Protein AF-K1ZC97-F1 (afdb_monomer)

Nearest PDB structures (foldseek):
  8i37-assembly1_D  TM=7.101E-01  e=1.626E+00  Helicobacter pylori SS1
  3l0x-assembly1_A  TM=2.441E-01  e=7.575E+00  Saccharomyces cerevisiae

Sequence (69 aa):
MKCPNCWGRDCVDVNIHSDGYASNNPPKECSACGSIWRVLPDGDGTKIDVIKEGEEKLKYDFPDNAANS

Radius of gyration: 16.97 Å; Cα contacts (8 Å, |Δi|>4): 105; chains: 1; bounding box: 55×15×48 Å

Mean predicted aligned error: 11.2 Å

Structure (mmCIF, N/CA/C/O backbone):
data_AF-K1ZC97-F1
#
_entry.id   AF-K1ZC97-F1
#
loop_
_atom_site.group_PDB
_atom_site.id
_atom_site.type_symbol
_atom_site.label_atom_id
_atom_site.label_alt_id
_atom_site.label_comp_id
_atom_site.label_asym_id
_atom_site.label_entity_id
_atom_site.label_seq_id
_atom_site.pdbx_PDB_ins_code
_atom_site.Cartn_x
_atom_site.Cartn_y
_atom_site.Cartn_z
_atom_site.occupancy
_atom_site.B_iso_or_equiv
_atom_site.auth_seq_id
_atom_site.auth_comp_id
_atom_site.auth_asym_id
_atom_site.auth_atom_id
_atom_site.pdbx_PDB_model_num
ATOM 1 N N . MET A 1 1 ? 7.351 -4.409 6.772 1.00 68.69 1 MET A N 1
ATOM 2 C CA . MET A 1 1 ? 7.757 -3.059 7.232 1.00 68.69 1 MET A CA 1
ATOM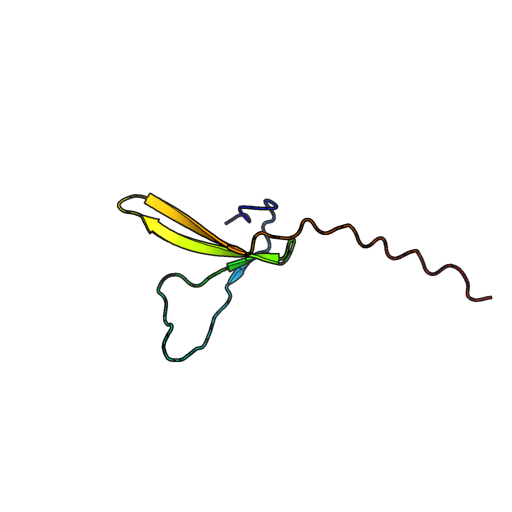 3 C C . MET A 1 1 ? 6.706 -2.529 8.190 1.00 68.69 1 MET A C 1
ATOM 5 O O . MET A 1 1 ? 5.576 -2.985 8.102 1.00 68.69 1 MET A O 1
ATOM 9 N N . LYS A 1 2 ? 7.068 -1.629 9.110 1.00 80.62 2 LYS A N 1
ATOM 10 C CA . LYS A 1 2 ? 6.087 -0.968 9.985 1.00 80.62 2 LYS A CA 1
ATOM 11 C C . LYS A 1 2 ? 5.338 0.111 9.198 1.00 80.62 2 LYS A C 1
ATOM 13 O O . LYS A 1 2 ? 5.920 0.701 8.290 1.00 80.62 2 LYS A O 1
ATOM 18 N N . CYS A 1 3 ? 4.080 0.362 9.548 1.00 83.31 3 CYS A N 1
ATOM 19 C CA . CYS A 1 3 ? 3.325 1.487 9.008 1.00 83.31 3 CYS A CA 1
ATOM 20 C C . CYS A 1 3 ? 4.048 2.803 9.355 1.00 83.31 3 CYS A C 1
ATOM 22 O O . CYS A 1 3 ? 4.344 3.014 10.533 1.00 83.31 3 CYS A O 1
ATOM 24 N N . PRO A 1 4 ? 4.323 3.691 8.383 1.00 83.12 4 PRO A N 1
ATOM 25 C CA . PRO A 1 4 ? 5.000 4.962 8.647 1.00 83.12 4 PRO A CA 1
ATOM 26 C C . PRO A 1 4 ? 4.152 5.926 9.490 1.00 83.12 4 PRO A C 1
ATOM 28 O O . PRO A 1 4 ? 4.696 6.856 10.070 1.00 83.12 4 PRO A O 1
ATOM 31 N N . ASN A 1 5 ? 2.839 5.693 9.573 1.00 85.06 5 ASN A N 1
ATOM 32 C CA . ASN A 1 5 ? 1.910 6.529 10.323 1.00 85.06 5 ASN A CA 1
ATOM 33 C C . ASN A 1 5 ? 1.740 6.045 11.774 1.00 85.06 5 ASN A C 1
ATOM 35 O O . ASN A 1 5 ? 2.141 6.714 12.718 1.00 85.06 5 ASN A O 1
ATOM 39 N N . CYS A 1 6 ? 1.188 4.841 11.972 1.00 83.81 6 CYS A N 1
ATOM 40 C CA . CYS A 1 6 ? 0.838 4.331 13.306 1.00 83.81 6 CYS A CA 1
ATOM 41 C C . CYS A 1 6 ? 1.855 3.343 13.894 1.00 83.81 6 CYS A C 1
ATOM 43 O O . CYS A 1 6 ? 1.644 2.826 14.987 1.00 83.81 6 CYS A O 1
ATOM 45 N N . TRP A 1 7 ? 2.927 3.022 13.159 1.00 82.62 7 TRP A N 1
ATOM 46 C CA . TRP A 1 7 ? 3.980 2.084 13.573 1.00 82.62 7 TRP A CA 1
ATOM 47 C C . TRP A 1 7 ? 3.517 0.634 13.805 1.00 82.62 7 TRP A C 1
ATOM 49 O O . TRP A 1 7 ? 4.315 -0.214 14.225 1.00 82.62 7 TRP A O 1
ATOM 59 N N . GLY A 1 8 ? 2.261 0.325 13.467 1.00 78.56 8 GLY A N 1
ATOM 60 C CA . GLY A 1 8 ? 1.709 -1.025 13.439 1.00 78.56 8 GLY A CA 1
ATOM 61 C C . GLY A 1 8 ? 2.463 -1.936 12.468 1.00 78.56 8 GLY A C 1
ATOM 62 O O . GLY A 1 8 ? 3.119 -1.472 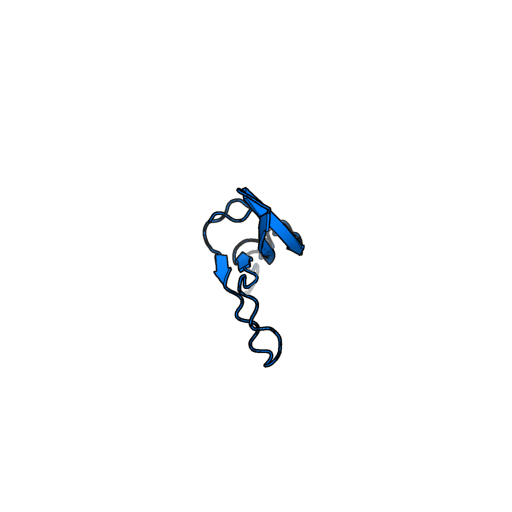11.530 1.00 78.56 8 GLY A O 1
ATOM 63 N N . ARG A 1 9 ? 2.405 -3.249 12.705 1.00 79.06 9 ARG A N 1
ATOM 64 C CA . ARG A 1 9 ? 3.046 -4.252 11.833 1.00 79.06 9 ARG A CA 1
ATOM 65 C C . ARG A 1 9 ? 2.081 -4.838 10.807 1.00 79.06 9 ARG A C 1
ATOM 67 O O . ARG A 1 9 ? 2.536 -5.317 9.773 1.00 79.06 9 ARG A O 1
ATOM 74 N N . ASP A 1 10 ? 0.784 -4.743 11.071 1.00 77.44 10 ASP A N 1
ATOM 75 C CA . ASP A 1 10 ? -0.285 -5.266 10.228 1.00 77.44 10 ASP A CA 1
ATOM 76 C C . ASP A 1 10 ? -0.517 -4.354 9.023 1.00 77.44 10 ASP A C 1
ATOM 78 O O . ASP A 1 10 ? -1.218 -3.337 9.081 1.00 77.44 10 ASP A O 1
ATOM 82 N N . CYS A 1 11 ? 0.139 -4.712 7.924 1.00 76.50 11 CYS A N 1
ATOM 83 C CA . CYS A 1 11 ? -0.005 -4.063 6.631 1.00 76.50 11 CYS A CA 1
ATOM 84 C C . CYS A 1 11 ? -0.294 -5.144 5.593 1.00 76.50 11 CYS A C 1
ATOM 86 O O . CYS A 1 11 ? 0.401 -6.161 5.560 1.00 76.50 11 CYS A O 1
ATOM 88 N N . VAL A 1 12 ? -1.288 -4.913 4.747 1.00 77.31 12 VAL A N 1
ATOM 89 C CA . VAL A 1 12 ? -1.613 -5.778 3.614 1.00 77.31 12 VAL A CA 1
ATOM 90 C C . VAL A 1 12 ? -1.147 -5.107 2.329 1.00 77.31 12 VAL A C 1
ATOM 92 O O . VAL A 1 12 ? -1.148 -3.880 2.213 1.00 77.31 12 VAL A O 1
ATOM 95 N N . ASP A 1 13 ? -0.682 -5.906 1.379 1.00 73.81 13 ASP A N 1
ATOM 96 C CA . ASP A 1 13 ? -0.328 -5.406 0.055 1.00 73.81 13 ASP A CA 1
ATOM 97 C C . ASP A 1 13 ? -1.615 -5.274 -0.768 1.00 73.81 13 ASP A C 1
ATOM 99 O O . ASP A 1 13 ? -2.399 -6.223 -0.855 1.00 73.81 13 ASP A O 1
ATOM 103 N N . VAL A 1 14 ? -1.874 -4.083 -1.308 1.00 70.19 14 VAL A N 1
ATOM 104 C CA . VAL A 1 14 ? -3.079 -3.822 -2.094 1.00 70.19 14 VAL A CA 1
ATOM 105 C C . VAL A 1 14 ? -2.751 -4.135 -3.542 1.00 70.19 14 VAL A C 1
ATOM 107 O O . VAL A 1 14 ? -2.169 -3.324 -4.265 1.00 70.19 14 VAL A O 1
ATOM 110 N N . ASN A 1 15 ? -3.133 -5.337 -3.969 1.00 63.16 15 ASN A N 1
ATOM 111 C CA . ASN A 1 15 ? -3.000 -5.737 -5.359 1.00 63.16 15 ASN A CA 1
ATOM 112 C C . ASN A 1 15 ? -4.107 -5.068 -6.184 1.00 63.16 15 ASN A C 1
ATOM 114 O O . ASN A 1 15 ? -5.244 -5.541 -6.243 1.00 63.16 15 ASN A O 1
ATOM 118 N N . ILE A 1 16 ? -3.787 -3.922 -6.786 1.00 62.16 16 ILE A N 1
ATOM 119 C CA . ILE A 1 16 ? -4.683 -3.257 -7.730 1.00 62.16 16 ILE A CA 1
ATOM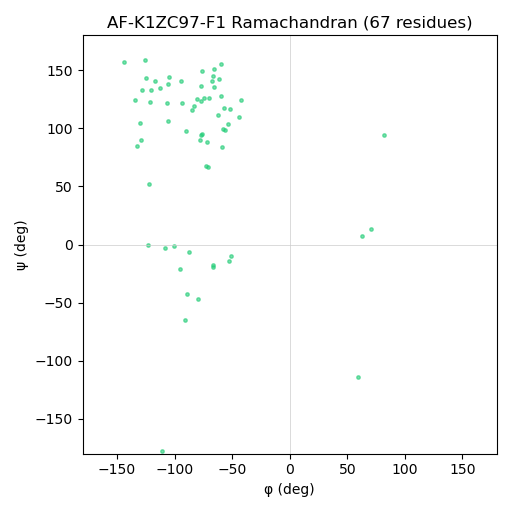 120 C C . ILE A 1 16 ? -4.5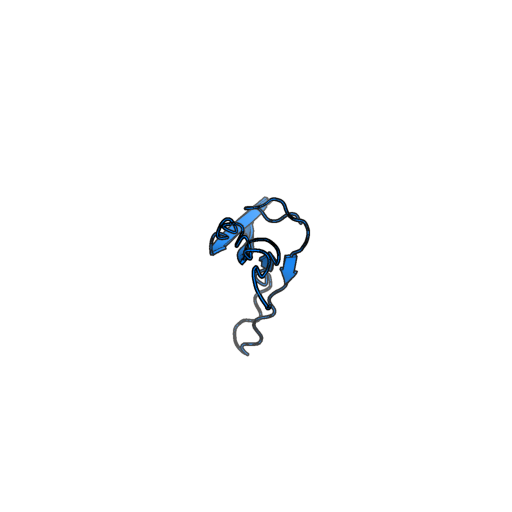73 -4.000 -9.063 1.00 62.16 16 ILE A C 1
ATOM 122 O O . ILE A 1 16 ? -3.748 -3.672 -9.913 1.00 62.16 16 ILE A O 1
ATOM 126 N N . HIS A 1 17 ? -5.424 -5.011 -9.241 1.00 58.56 17 HIS A N 1
ATOM 127 C CA . HIS A 1 17 ? -5.609 -5.730 -10.501 1.00 58.56 17 HIS A CA 1
ATOM 128 C C . HIS A 1 17 ? -6.360 -4.858 -11.517 1.00 58.56 17 HIS A C 1
ATOM 130 O O . HIS A 1 17 ? -7.511 -5.114 -11.857 1.00 58.56 17 HIS A O 1
ATOM 136 N N . SER A 1 18 ? -5.726 -3.786 -11.980 1.00 57.31 18 SER A N 1
ATOM 137 C CA . SER A 1 18 ? -6.146 -3.095 -13.194 1.00 57.31 18 SER A CA 1
ATOM 138 C C . SER A 1 18 ? -5.125 -3.448 -14.269 1.00 57.31 18 SER A C 1
ATOM 140 O O . SER A 1 18 ? -3.936 -3.213 -14.060 1.00 57.31 18 SER A O 1
ATOM 142 N N . ASP A 1 19 ? -5.568 -4.032 -15.387 1.00 56.00 19 ASP A N 1
ATOM 143 C CA . ASP A 1 19 ? -4.746 -4.591 -16.482 1.00 56.00 19 ASP A CA 1
ATOM 144 C C . ASP A 1 19 ? -3.646 -3.659 -17.046 1.00 56.00 19 ASP A C 1
ATOM 146 O O . ASP A 1 19 ? -2.786 -4.104 -17.801 1.00 56.00 19 ASP A O 1
ATOM 150 N N . GLY A 1 20 ? -3.622 -2.374 -16.673 1.00 53.22 20 GLY A N 1
ATOM 151 C CA . GLY A 1 20 ? -2.588 -1.406 -17.059 1.00 53.22 20 GLY A CA 1
ATOM 152 C C . GLY A 1 20 ? -1.620 -0.960 -15.953 1.00 53.22 20 GLY A C 1
ATOM 153 O O . GLY A 1 20 ? -0.725 -0.170 -16.240 1.00 53.22 20 GLY A O 1
ATOM 154 N N . TYR A 1 21 ? -1.775 -1.409 -14.701 1.00 53.44 21 TYR A N 1
ATOM 155 C CA . TYR A 1 21 ? -0.979 -0.934 -13.556 1.00 53.44 21 TYR A CA 1
ATOM 156 C C . TYR A 1 21 ? -0.229 -2.081 -12.868 1.00 53.44 21 TYR A C 1
ATOM 158 O O . TYR A 1 21 ? -0.283 -2.244 -11.651 1.00 53.44 21 TYR A O 1
ATOM 166 N N . ALA A 1 22 ? 0.524 -2.864 -13.644 1.00 53.25 22 ALA A N 1
ATOM 167 C CA . ALA A 1 22 ? 1.565 -3.743 -13.109 1.00 53.25 22 ALA A CA 1
ATOM 168 C C . ALA A 1 22 ? 2.744 -2.886 -12.608 1.00 53.25 22 ALA A C 1
ATOM 170 O O . ALA A 1 22 ? 3.821 -2.845 -13.199 1.00 53.25 22 ALA A O 1
ATOM 171 N N . SER A 1 23 ? 2.512 -2.113 -11.548 1.00 56.84 23 SER A N 1
ATOM 172 C CA . SER A 1 23 ? 3.551 -1.291 -10.945 1.00 56.84 23 SER A CA 1
ATOM 173 C C . SER A 1 23 ? 4.458 -2.184 -10.119 1.00 56.84 23 SER A C 1
ATOM 175 O O . SER A 1 23 ? 4.013 -2.836 -9.180 1.00 56.84 23 SER A O 1
ATOM 177 N N . ASN A 1 24 ? 5.750 -2.151 -10.439 1.00 65.31 24 ASN A N 1
ATOM 178 C CA . ASN A 1 24 ? 6.820 -2.879 -9.751 1.00 65.31 24 ASN A CA 1
ATOM 179 C C . ASN A 1 24 ? 6.852 -2.634 -8.221 1.00 65.31 24 ASN A C 1
ATOM 181 O O . ASN A 1 24 ? 7.487 -3.381 -7.483 1.00 65.31 24 ASN A O 1
ATOM 185 N N . ASN A 1 25 ? 6.137 -1.605 -7.747 1.00 73.00 25 ASN A N 1
ATOM 186 C CA . ASN A 1 25 ? 5.928 -1.274 -6.346 1.00 73.00 25 ASN A CA 1
ATOM 187 C C . ASN A 1 25 ? 4.429 -1.076 -6.035 1.00 73.00 25 ASN A C 1
ATOM 189 O O . ASN A 1 25 ? 3.931 0.054 -6.126 1.00 73.00 25 ASN A O 1
ATOM 193 N N . PRO A 1 26 ? 3.704 -2.141 -5.649 1.00 80.19 26 PRO A N 1
ATOM 194 C CA . PRO A 1 26 ? 2.307 -2.031 -5.251 1.00 80.19 26 PRO A CA 1
ATOM 195 C C . PRO A 1 26 ? 2.152 -1.222 -3.949 1.00 80.19 26 PRO A C 1
ATOM 197 O O . PRO A 1 26 ? 3.023 -1.276 -3.061 1.00 80.19 26 PRO A O 1
ATOM 200 N N . PRO A 1 27 ? 1.062 -0.441 -3.828 1.00 85.44 27 PRO A N 1
ATOM 201 C CA . PRO A 1 27 ? 0.730 0.250 -2.595 1.00 85.44 27 PRO A CA 1
ATOM 202 C C . PRO A 1 27 ? 0.378 -0.747 -1.487 1.00 85.44 27 PRO A C 1
ATOM 204 O O . PRO A 1 27 ? -0.108 -1.849 -1.720 1.00 85.44 27 PRO A O 1
ATOM 207 N N . LYS A 1 28 ? 0.635 -0.339 -0.252 1.00 87.19 28 LYS A N 1
ATOM 208 C CA . LYS A 1 28 ? 0.371 -1.087 0.974 1.00 87.19 28 LYS A CA 1
ATOM 209 C C . LYS A 1 28 ? -0.635 -0.316 1.799 1.00 87.19 28 LYS A C 1
ATOM 211 O O . LYS A 1 28 ? -0.534 0.906 1.898 1.00 87.19 28 LYS A O 1
ATOM 216 N N . GLU A 1 29 ? -1.555 -1.039 2.415 1.00 87.50 29 GLU A N 1
ATOM 217 C CA . GLU A 1 29 ? -2.544 -0.491 3.334 1.00 87.50 29 GLU A CA 1
ATOM 218 C C . GLU A 1 29 ? -2.278 -0.997 4.753 1.00 87.50 29 GLU A C 1
ATOM 220 O O . GLU A 1 29 ? -2.030 -2.184 4.975 1.00 87.50 29 GLU A O 1
ATOM 225 N N . CYS A 1 30 ? -2.324 -0.105 5.742 1.00 87.94 30 CYS A N 1
ATOM 226 C CA . CYS A 1 30 ? -2.285 -0.506 7.142 1.00 87.94 30 CYS A CA 1
ATOM 227 C C . CYS A 1 30 ? -3.683 -0.892 7.613 1.00 87.94 30 CYS A C 1
ATOM 229 O O . CYS A 1 30 ? -4.559 -0.038 7.711 1.00 87.94 30 CYS A O 1
ATOM 231 N N . SER A 1 31 ? -3.861 -2.137 8.049 1.00 83.00 31 SER A N 1
ATOM 232 C CA . SER A 1 31 ? -5.133 -2.584 8.627 1.00 83.00 31 SER A CA 1
ATOM 233 C C . SER A 1 31 ? -5.446 -1.903 9.973 1.00 83.00 31 SER A C 1
ATOM 235 O O . SER A 1 31 ? -6.600 -1.875 10.408 1.00 83.00 31 SER A O 1
ATOM 237 N N . ALA A 1 32 ? -4.436 -1.342 10.650 1.00 84.69 32 ALA A N 1
ATOM 238 C CA . ALA A 1 32 ? -4.608 -0.715 11.956 1.00 84.69 32 ALA A CA 1
ATOM 239 C C . ALA A 1 32 ? -5.182 0.710 11.867 1.00 84.69 32 ALA A C 1
ATOM 241 O O . ALA A 1 32 ? -6.125 1.009 12.599 1.00 84.69 32 ALA A O 1
ATOM 242 N N . CYS A 1 33 ? -4.650 1.561 10.983 1.00 84.69 33 CYS A N 1
ATOM 243 C CA . CYS A 1 33 ? -5.034 2.979 10.858 1.00 84.69 33 CYS A CA 1
ATOM 244 C C . CYS A 1 33 ? -5.526 3.388 9.459 1.00 84.69 33 CYS A C 1
ATOM 246 O O . CYS A 1 33 ? -5.835 4.553 9.236 1.00 84.69 33 CYS A O 1
ATOM 248 N N . GLY A 1 34 ? -5.559 2.468 8.492 1.00 85.50 34 GLY A N 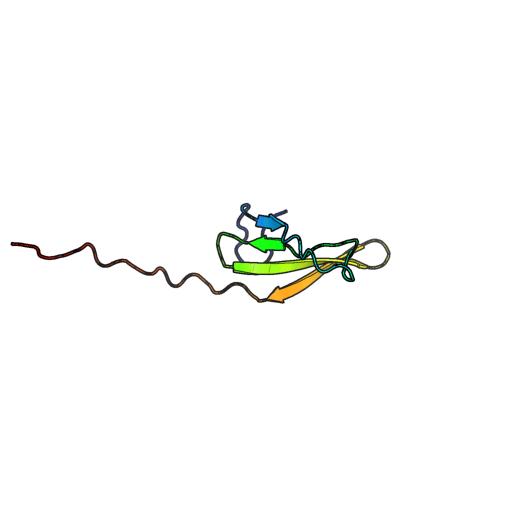1
ATOM 249 C CA . GLY A 1 34 ? -6.031 2.748 7.134 1.00 85.50 34 GLY A CA 1
ATOM 250 C C . GLY A 1 34 ? -5.105 3.633 6.293 1.00 85.50 34 GLY A C 1
ATOM 251 O O . GLY A 1 34 ? -5.536 4.138 5.260 1.00 85.50 34 GLY A O 1
ATOM 252 N N . SER A 1 35 ? -3.851 3.860 6.709 1.00 87.56 35 SER A N 1
ATOM 253 C CA . SER A 1 35 ? -2.869 4.545 5.854 1.00 87.56 35 SER A CA 1
ATOM 254 C C . SER A 1 35 ? -2.615 3.751 4.583 1.00 87.56 35 SER A C 1
ATOM 256 O O . SER A 1 35 ? -2.487 2.530 4.655 1.00 87.56 35 SER A O 1
ATOM 258 N N . ILE A 1 36 ? -2.438 4.444 3.459 1.00 88.75 36 ILE A N 1
ATOM 259 C CA . ILE A 1 36 ? -2.029 3.846 2.187 1.00 88.75 36 ILE A CA 1
ATOM 260 C C . ILE A 1 36 ? -0.731 4.508 1.734 1.00 88.75 36 ILE A C 1
ATOM 262 O O . ILE A 1 36 ? -0.663 5.727 1.573 1.00 88.75 36 ILE A O 1
ATOM 266 N N . TRP A 1 37 ? 0.313 3.712 1.523 1.00 88.31 37 TRP A N 1
ATOM 267 C CA . TRP A 1 37 ? 1.617 4.195 1.070 1.00 88.31 37 TRP A CA 1
ATOM 268 C C . TRP A 1 37 ? 2.269 3.196 0.128 1.00 88.31 37 TRP A C 1
ATOM 270 O O . TRP A 1 37 ? 2.006 1.998 0.179 1.00 88.31 37 TRP A O 1
ATOM 280 N N . ARG A 1 38 ? 3.186 3.671 -0.704 1.00 87.25 38 ARG A N 1
ATOM 281 C CA . ARG A 1 38 ? 4.055 2.813 -1.508 1.00 87.25 38 ARG A CA 1
ATOM 282 C C . ARG A 1 38 ? 5.507 3.166 -1.260 1.00 87.25 38 ARG A C 1
ATOM 284 O O . ARG A 1 38 ? 5.845 4.251 -0.797 1.00 87.25 38 ARG A O 1
ATOM 291 N N . VAL A 1 39 ? 6.367 2.213 -1.563 1.00 86.50 39 VAL A N 1
ATOM 292 C CA . VAL A 1 39 ? 7.811 2.433 -1.585 1.00 86.50 39 VAL A CA 1
ATOM 293 C C . VAL A 1 39 ? 8.159 2.765 -3.026 1.00 86.50 39 VAL A C 1
ATOM 295 O O . VAL A 1 39 ? 7.585 2.159 -3.921 1.00 86.50 39 VAL A O 1
ATOM 298 N N . LEU A 1 40 ? 9.055 3.699 -3.278 1.00 84.25 40 LEU A N 1
ATOM 299 C CA . LEU A 1 40 ? 9.598 3.977 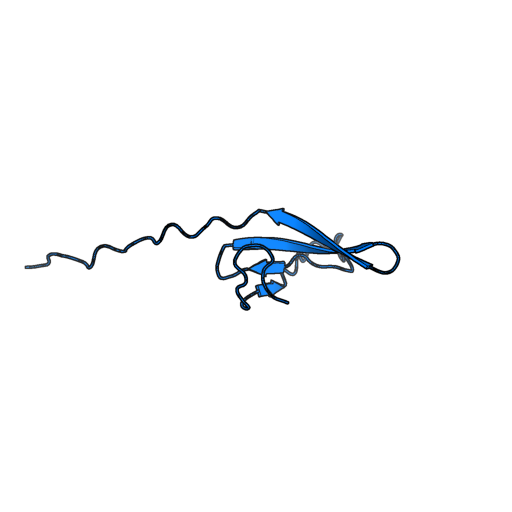-4.602 1.00 84.25 40 LEU A CA 1
ATOM 300 C C . LEU A 1 40 ? 11.126 3.887 -4.514 1.00 84.25 40 LEU A C 1
ATOM 302 O O . LEU A 1 40 ? 11.687 4.272 -3.484 1.00 84.25 40 LEU A O 1
ATOM 306 N N . PRO A 1 41 ? 11.813 3.372 -5.542 1.00 83.06 41 PRO A N 1
ATOM 307 C CA . PRO A 1 41 ? 13.261 3.511 -5.624 1.00 83.06 41 PRO A CA 1
ATOM 308 C C . PRO A 1 41 ? 13.625 4.996 -5.804 1.00 83.06 41 PRO A C 1
ATOM 310 O O . PRO A 1 41 ? 12.994 5.690 -6.600 1.00 83.06 41 PRO A O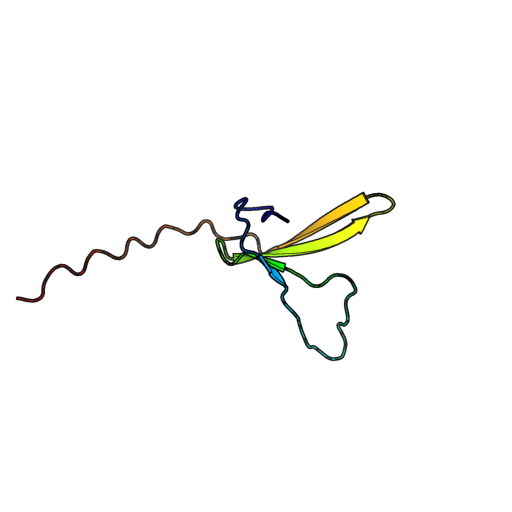 1
ATOM 313 N N . ASP A 1 42 ? 14.629 5.478 -5.071 1.00 83.00 42 ASP A N 1
ATOM 314 C CA . ASP A 1 42 ? 15.139 6.855 -5.146 1.00 83.00 42 ASP A CA 1
ATOM 315 C C . ASP A 1 42 ? 16.671 6.817 -5.225 1.00 83.00 42 ASP A C 1
ATOM 317 O O . ASP A 1 42 ? 17.369 6.843 -4.214 1.00 83.00 42 ASP A O 1
ATOM 321 N N . GLY A 1 43 ? 17.203 6.649 -6.440 1.00 83.56 43 GLY A N 1
ATOM 322 C CA . GLY A 1 43 ? 18.640 6.452 -6.656 1.00 83.56 43 GLY A CA 1
ATOM 323 C C . GLY A 1 43 ? 19.165 5.206 -5.931 1.00 83.56 43 GLY A C 1
ATOM 324 O O . GLY A 1 43 ? 18.785 4.091 -6.278 1.00 83.56 43 GLY A O 1
ATOM 3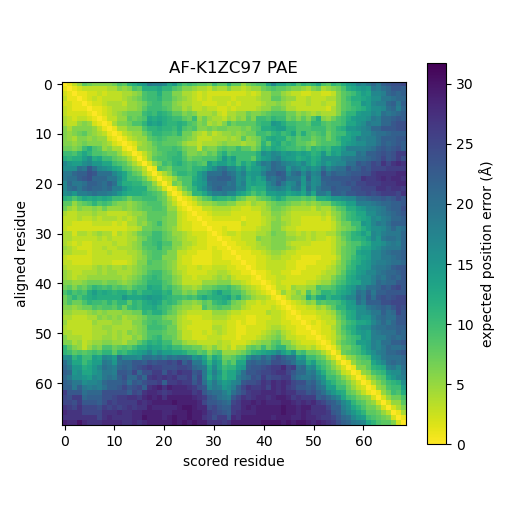25 N N . ASP A 1 44 ? 20.027 5.411 -4.931 1.00 82.19 44 ASP A N 1
ATOM 326 C CA . ASP A 1 44 ? 20.583 4.357 -4.060 1.00 82.19 44 ASP A CA 1
ATOM 327 C C . ASP A 1 44 ? 19.686 4.054 -2.835 1.00 82.19 44 ASP A C 1
ATOM 329 O O . ASP A 1 44 ? 19.934 3.129 -2.064 1.00 82.19 44 ASP A O 1
ATOM 333 N N . GLY A 1 45 ? 18.623 4.840 -2.638 1.00 81.06 45 GLY A N 1
ATOM 334 C CA . GLY A 1 45 ? 17.723 4.765 -1.495 1.00 81.06 45 GLY A CA 1
ATOM 335 C C . GLY A 1 45 ? 16.318 4.264 -1.827 1.00 81.06 45 GLY A C 1
ATOM 336 O O . GLY A 1 45 ? 15.959 3.937 -2.960 1.00 81.06 45 GLY A O 1
ATOM 337 N N . THR A 1 46 ? 15.481 4.235 -0.791 1.00 85.19 46 THR A N 1
ATOM 338 C CA . THR A 1 46 ? 14.039 4.010 -0.927 1.00 85.19 46 THR A CA 1
ATOM 339 C C . THR A 1 46 ? 13.288 5.208 -0.371 1.00 85.19 46 THR A C 1
ATOM 341 O O . THR A 1 46 ? 13.578 5.686 0.726 1.00 85.19 46 THR A O 1
ATOM 344 N N . LYS A 1 47 ? 12.308 5.693 -1.129 1.00 87.00 47 LYS A N 1
ATOM 345 C CA . LYS A 1 47 ? 11.411 6.773 -0.730 1.00 87.00 47 LYS A CA 1
ATOM 346 C C . LYS A 1 47 ? 10.043 6.200 -0.390 1.00 87.00 47 LYS A C 1
ATOM 348 O O . LYS A 1 47 ? 9.534 5.333 -1.096 1.00 87.00 47 LYS A O 1
ATOM 353 N N . ILE A 1 48 ? 9.436 6.688 0.686 1.00 87.44 48 ILE A N 1
ATOM 354 C CA . ILE A 1 48 ? 8.046 6.371 1.023 1.00 87.44 48 ILE A CA 1
ATOM 355 C C . ILE A 1 48 ? 7.161 7.470 0.441 1.00 87.44 48 ILE A C 1
ATOM 357 O O . ILE A 1 48 ? 7.329 8.643 0.762 1.00 87.44 48 ILE A O 1
ATOM 361 N N . ASP A 1 49 ? 6.231 7.075 -0.418 1.00 86.94 49 ASP A N 1
ATOM 362 C CA . ASP A 1 49 ? 5.219 7.940 -1.015 1.00 86.94 49 ASP A CA 1
ATOM 363 C C . ASP A 1 49 ? 3.881 7.635 -0.334 1.00 86.94 49 ASP A C 1
ATOM 365 O O . ASP A 1 49 ? 3.309 6.553 -0.512 1.00 86.94 49 ASP A O 1
ATOM 369 N N . VAL A 1 50 ? 3.433 8.548 0.531 1.00 86.62 50 VAL A N 1
ATOM 370 C CA . VAL A 1 50 ? 2.176 8.410 1.277 1.00 86.62 50 VAL A CA 1
ATOM 371 C C . VAL A 1 50 ? 1.039 8.920 0.398 1.00 86.62 50 VAL A C 1
ATOM 373 O O . VAL A 1 50 ? 0.998 10.093 0.047 1.00 86.62 50 VAL A O 1
ATOM 376 N N . ILE A 1 51 ? 0.129 8.019 0.033 1.00 88.38 51 ILE A N 1
ATOM 377 C CA . ILE A 1 51 ? -1.008 8.291 -0.857 1.00 88.38 51 ILE A CA 1
ATOM 378 C C . ILE A 1 51 ? -2.212 8.751 -0.032 1.00 88.38 51 ILE A C 1
ATOM 380 O O . ILE A 1 51 ? -2.911 9.688 -0.406 1.00 88.38 51 ILE A O 1
ATOM 384 N N . LYS A 1 52 ? -2.442 8.080 1.103 1.00 86.00 52 LYS A N 1
ATOM 385 C CA . LYS A 1 52 ? -3.453 8.439 2.094 1.00 86.00 52 LYS A CA 1
ATOM 386 C C . LYS A 1 52 ? -2.835 8.355 3.485 1.00 86.00 52 LYS A C 1
ATOM 388 O O . LYS A 1 52 ? -2.334 7.300 3.887 1.00 86.00 52 LYS A O 1
ATOM 393 N N . GLU A 1 53 ? -2.908 9.448 4.233 1.00 84.62 53 GLU A N 1
ATOM 394 C CA . GLU A 1 53 ? -2.588 9.438 5.657 1.00 84.62 53 GLU A CA 1
ATOM 395 C C . GLU A 1 53 ? -3.635 8.622 6.419 1.00 84.62 53 GLU A C 1
ATOM 397 O O . GLU A 1 53 ? -4.822 8.629 6.095 1.00 84.62 53 GLU A O 1
ATOM 402 N N . GLY A 1 54 ? -3.186 7.848 7.405 1.00 81.69 54 GLY A N 1
ATOM 403 C CA . GLY A 1 54 ? -4.123 7.049 8.191 1.00 81.69 54 GLY A CA 1
ATOM 404 C C . GLY A 1 54 ? -4.828 7.954 9.167 1.00 81.69 54 GLY A C 1
ATOM 405 O O . GLY A 1 54 ? -4.186 8.767 9.828 1.00 81.69 54 GLY A O 1
ATOM 406 N N . GLU A 1 55 ? -6.128 7.773 9.276 1.00 73.94 55 GLU A N 1
ATOM 407 C CA . GLU A 1 55 ? -6.902 8.449 10.294 1.00 73.94 55 GLU A CA 1
ATOM 408 C C . GLU A 1 55 ? -6.501 7.806 11.625 1.00 73.94 55 GLU A C 1
ATOM 410 O O . GLU A 1 55 ? -6.499 6.575 11.766 1.00 73.94 55 GLU A O 1
ATOM 415 N N . GLU A 1 56 ? -6.074 8.622 12.595 1.00 60.94 56 GLU A N 1
ATOM 416 C CA . GLU A 1 56 ? -5.999 8.155 13.974 1.00 60.94 56 GLU A CA 1
ATOM 417 C C . GLU A 1 56 ? -7.380 7.574 14.263 1.00 60.94 56 GLU A C 1
ATOM 419 O O . GLU A 1 56 ? -8.378 8.283 14.123 1.00 60.94 56 GLU A O 1
ATOM 424 N N . LYS A 1 57 ? -7.468 6.264 14.542 1.00 54.66 57 LYS A N 1
ATOM 425 C CA . LYS A 1 57 ? -8.737 5.680 14.962 1.00 54.66 57 LYS A CA 1
ATOM 426 C C . LYS A 1 57 ? -9.126 6.452 16.212 1.00 54.66 57 LYS A C 1
ATOM 428 O O . LYS A 1 57 ? -8.632 6.141 17.296 1.00 54.66 57 LYS A O 1
ATOM 433 N N . LEU A 1 58 ? -10.020 7.433 16.055 1.00 47.91 58 LEU A N 1
ATOM 434 C CA . LEU A 1 58 ? -10.946 7.818 17.098 1.00 47.91 58 LEU A CA 1
ATOM 435 C C . LEU A 1 58 ? -11.434 6.479 17.618 1.00 47.91 58 LEU A C 1
ATOM 437 O O . LEU A 1 58 ? -12.028 5.703 16.864 1.00 47.91 58 LEU A O 1
ATOM 441 N N . LYS A 1 59 ? -11.028 6.136 18.842 1.00 46.59 59 LYS A N 1
ATOM 442 C CA . LYS A 1 59 ? -11.539 4.955 19.516 1.00 46.59 59 LYS A CA 1
ATOM 443 C C . LYS A 1 59 ? -13.045 5.133 19.461 1.00 46.59 59 LYS A C 1
ATOM 445 O O . LYS A 1 59 ? -13.574 6.003 20.147 1.00 46.59 59 LYS A O 1
ATOM 450 N N . TYR A 1 60 ? -13.713 4.397 18.579 1.00 47.59 60 TYR A N 1
ATOM 451 C CA . TYR A 1 60 ? -15.149 4.279 18.665 1.00 47.59 60 TYR A CA 1
ATOM 452 C C . TYR A 1 60 ? -15.342 3.400 19.890 1.00 47.59 60 TYR A C 1
ATOM 454 O O . TYR A 1 60 ? -15.244 2.175 19.821 1.00 47.59 60 TYR A O 1
ATOM 462 N N . ASP A 1 61 ? -15.418 4.069 21.037 1.00 50.31 61 ASP A N 1
ATOM 463 C CA . ASP A 1 61 ? -15.954 3.517 22.261 1.00 50.31 61 ASP A CA 1
ATOM 464 C C . ASP A 1 61 ? -17.359 3.073 21.873 1.00 50.31 61 ASP A C 1
ATOM 466 O O . ASP A 1 61 ? -18.246 3.896 21.654 1.00 50.31 61 ASP A O 1
ATOM 470 N N . PHE A 1 62 ? -17.521 1.781 21.594 1.00 52.47 62 PHE A N 1
ATOM 471 C CA . PHE A 1 62 ? -18.851 1.209 21.556 1.00 52.47 62 PHE A CA 1
ATOM 472 C C . PHE A 1 62 ? -19.360 1.394 22.981 1.00 52.47 62 PHE A C 1
ATOM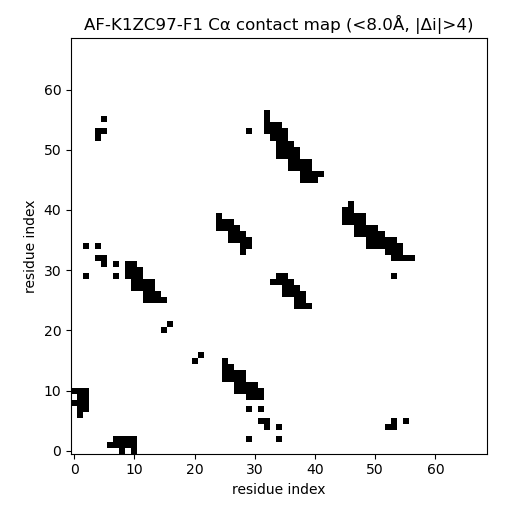 474 O O . PHE A 1 62 ? -18.778 0.762 23.864 1.00 52.47 62 PHE A O 1
ATOM 481 N N . PRO A 1 63 ? -20.366 2.251 23.245 1.00 52.84 63 PRO A N 1
ATOM 482 C CA . PRO A 1 63 ? -20.966 2.245 24.560 1.00 52.84 63 PRO A CA 1
ATOM 483 C C . PRO A 1 63 ? -21.458 0.818 24.774 1.00 52.84 63 PRO A C 1
ATOM 485 O O . PRO A 1 63 ? -22.261 0.312 23.980 1.00 52.84 63 PRO A O 1
ATOM 488 N N . ASP A 1 64 ? -20.903 0.153 25.790 1.00 56.50 64 ASP A N 1
ATOM 489 C CA . ASP A 1 64 ? -21.418 -1.113 26.283 1.00 56.50 64 ASP A CA 1
ATOM 490 C C . ASP A 1 64 ? -22.933 -0.984 26.330 1.00 56.50 64 ASP A C 1
ATOM 492 O O . ASP A 1 64 ? -23.462 -0.013 26.874 1.00 56.50 64 ASP A O 1
ATOM 496 N N . ASN A 1 65 ? -23.596 -1.917 25.653 1.00 53.44 65 ASN A N 1
ATOM 497 C CA . ASN A 1 65 ? -25.019 -1.917 25.370 1.00 53.44 65 ASN A CA 1
ATOM 498 C C . ASN A 1 65 ? -25.797 -1.893 26.698 1.00 53.44 65 ASN A C 1
ATOM 500 O O . ASN A 1 65 ? -26.157 -2.929 27.257 1.00 53.44 65 ASN A O 1
ATOM 504 N N . ALA A 1 66 ? -25.982 -0.695 27.245 1.00 56.31 66 ALA A N 1
ATOM 505 C CA . ALA A 1 66 ? -26.772 -0.446 28.423 1.00 56.31 66 ALA A CA 1
ATOM 506 C C . ALA A 1 66 ? -28.238 -0.554 28.012 1.00 56.31 66 ALA A C 1
ATOM 508 O O . ALA A 1 66 ? -28.699 0.149 27.116 1.00 56.31 66 ALA A O 1
ATOM 509 N N . ALA A 1 67 ? -28.943 -1.412 28.743 1.00 55.38 67 ALA A N 1
ATOM 510 C CA . ALA A 1 67 ? -30.377 -1.655 28.699 1.00 55.38 67 ALA A CA 1
ATOM 511 C C . ALA A 1 67 ? -30.869 -2.598 27.587 1.00 55.38 67 ALA A C 1
ATOM 513 O O . ALA A 1 67 ? -31.315 -2.189 26.518 1.00 55.38 67 ALA A O 1
ATOM 514 N N . ASN A 1 68 ? -31.001 -3.873 27.955 1.00 53.09 68 ASN A N 1
ATOM 515 C CA . ASN A 1 68 ? -32.310 -4.491 27.795 1.00 53.09 68 ASN A CA 1
ATOM 516 C C . ASN A 1 68 ? -32.730 -5.193 29.096 1.00 53.09 68 ASN A C 1
ATOM 518 O O . ASN A 1 68 ? -32.209 -6.259 29.403 1.00 53.09 68 ASN A O 1
ATOM 522 N N . SER A 1 69 ? -33.664 -4.515 29.776 1.00 46.66 69 SER A N 1
ATOM 523 C CA . SER A 1 69 ? -34.702 -4.981 30.716 1.00 46.66 69 SER A CA 1
ATOM 524 C C . SER A 1 69 ? -34.303 -5.741 31.981 1.00 46.66 69 SER A C 1
ATOM 526 O O . SER A 1 69 ? -33.865 -6.905 31.886 1.00 46.66 69 SER A O 1
#

Solvent-accessible surface area (backbone atoms only — not comparable to full-atom values): 4506 Å² total; per-residue (Å²): 118,61,39,92,80,81,62,44,69,58,59,48,76,50,81,64,89,48,101,86,53,89,52,99,53,59,38,31,34,25,78,79,38,61,24,29,34,27,61,40,84,47,91,99,46,76,39,79,49,75,79,37,81,40,53,78,71,71,76,77,72,71,74,75,86,78,80,83,131

Foldseek 3Di:
DADPAPRHPAKDFDPPPDVPPPDPWTWIAHPQFGWIWTWDDDPPDIDIGTPGHGHPPPPPPPPPPPDDD

Secondary structure (DSSP, 8-state):
---TTT--S-EEE-----TT---SS--EEETTT--EEEEEEETTEEEEEEEEPPPP-------------

pLDDT: mean 72.99, std 14.21, range [46.59, 88.75]